Protein AF-A0A8H7VPE1-F1 (afdb_monomer)

Sequence (82 aa):
MTLHPGTYVLRVSHDRGKKMDYKYSPQKFLVIAAFANRTYQLADESGRLLKRRINQDTLRPYYERHKPMTIETVTSTVGDNE

pLDDT: mean 78.3, std 14.49, range [46.62, 95.0]

Organism: NCBI:txid1195481

Mean predicted aligned error: 11.59 Å

Solvent-accessible surface area (backbone atoms only — not comparable to full-atom values): 5400 Å² total; per-residue (Å²): 139,86,75,53,59,77,39,50,28,26,44,66,57,81,66,86,90,50,92,71,86,82,63,78,58,80,43,64,28,36,29,68,40,65,45,97,84,52,31,31,37,37,20,41,86,86,67,49,67,50,93,59,72,42,54,54,89,44,49,42,81,56,77,84,75,80,73,80,82,80,78,78,78,78,81,75,81,79,75,87,78,133

Radius of gyration: 20.94 Å; Cα contacts (8 Å, |Δi|>4): 110; chains: 1; bounding box: 43×58×53 Å

Secondary structure (DSSP, 8-state):
-PPPTT-EEEE----TTSSSSTT---EEEEEEEE-TTSEEEEE-TTSPBPSS-EEGGGEEE---------------------

Foldseek 3Di:
DFDDQQFKKFFQDDDPVDPDPPDRDTFIWGFHDADPVQWTWTAHPVRHTDPDTDHNVRIDGDDDDDDDPPPPPPPPPPDDDD

Structure (mmCIF, N/CA/C/O backbone):
data_AF-A0A8H7VPE1-F1
#
_entry.id   AF-A0A8H7VPE1-F1
#
loop_
_atom_site.group_PDB
_atom_site.id
_atom_site.type_symbol
_atom_site.label_atom_id
_atom_site.label_alt_id
_atom_site.label_comp_id
_atom_site.label_asym_id
_atom_site.label_entity_id
_atom_site.label_seq_id
_atom_site.pdbx_PDB_ins_code
_atom_site.Cartn_x
_atom_site.Cartn_y
_atom_site.Cartn_z
_atom_site.occupancy
_atom_site.B_iso_or_equiv
_atom_site.auth_seq_id
_atom_site.auth_comp_id
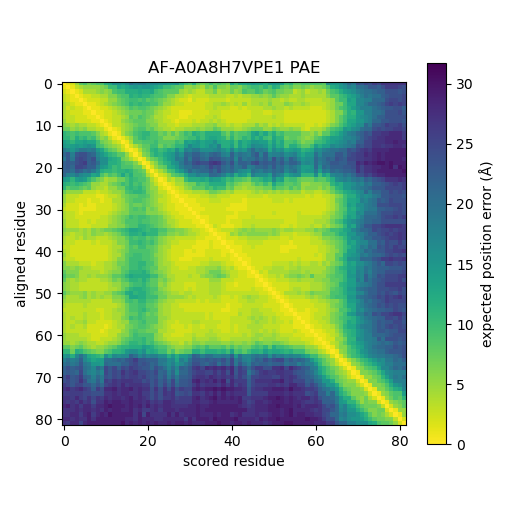_atom_site.auth_asym_id
_atom_site.auth_atom_id
_atom_site.pdbx_PDB_model_num
ATOM 1 N N . MET A 1 1 ? 12.680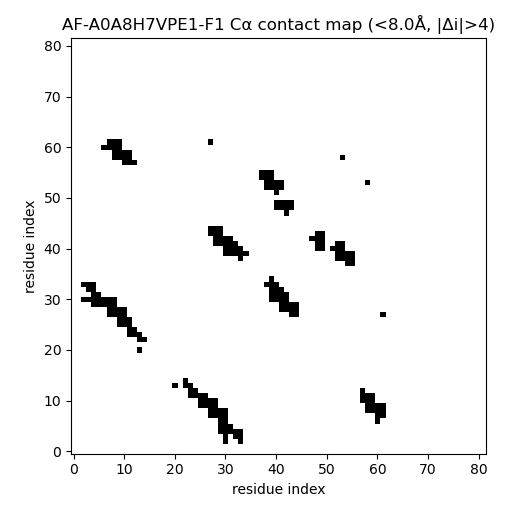 -5.513 0.293 1.00 66.12 1 MET A N 1
ATOM 2 C CA . MET A 1 1 ? 11.396 -6.035 0.806 1.00 66.12 1 MET A CA 1
ATOM 3 C C . MET A 1 1 ? 10.408 -6.091 -0.344 1.00 66.12 1 MET A C 1
ATOM 5 O O . MET A 1 1 ? 10.166 -5.053 -0.935 1.00 66.12 1 MET A O 1
ATOM 9 N N . THR 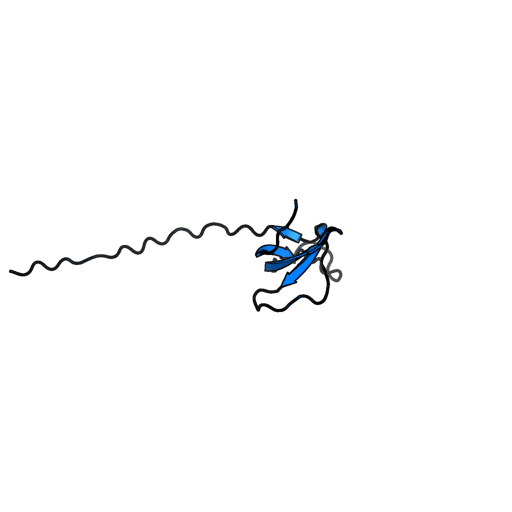A 1 2 ? 9.897 -7.261 -0.707 1.00 77.75 2 THR A N 1
ATOM 10 C CA . THR A 1 2 ? 8.940 -7.403 -1.820 1.00 77.75 2 THR A CA 1
ATOM 11 C C . THR A 1 2 ? 7.550 -7.597 -1.231 1.00 77.75 2 THR A C 1
ATOM 13 O O . THR A 1 2 ? 7.371 -8.466 -0.379 1.00 77.75 2 THR A O 1
ATOM 16 N N . LEU A 1 3 ? 6.588 -6.760 -1.624 1.00 84.12 3 LEU A N 1
ATOM 17 C CA . LEU A 1 3 ? 5.202 -6.875 -1.167 1.00 84.12 3 LEU A CA 1
ATOM 18 C C . LEU A 1 3 ? 4.446 -7.801 -2.121 1.00 84.12 3 LEU A C 1
ATOM 20 O O . LEU A 1 3 ? 4.509 -7.618 -3.335 1.00 84.12 3 LEU A O 1
ATOM 24 N N . HIS A 1 4 ? 3.738 -8.787 -1.581 1.00 87.81 4 HIS A N 1
ATOM 25 C CA . HIS A 1 4 ? 2.970 -9.732 -2.386 1.00 87.81 4 HIS A CA 1
ATOM 26 C C . HIS A 1 4 ? 1.501 -9.291 -2.460 1.00 87.81 4 HIS A C 1
ATOM 28 O O . HIS A 1 4 ? 1.003 -8.674 -1.509 1.00 87.81 4 HIS A O 1
ATOM 34 N N . PRO A 1 5 ? 0.785 -9.602 -3.555 1.00 90.31 5 PRO A N 1
ATOM 35 C CA . PRO A 1 5 ? -0.670 -9.485 -3.592 1.00 90.31 5 PRO A CA 1
ATOM 36 C C . PRO A 1 5 ? -1.314 -10.146 -2.364 1.00 90.31 5 PRO A C 1
ATOM 38 O O . PRO A 1 5 ? -0.858 -11.193 -1.914 1.00 90.31 5 PRO A O 1
ATOM 41 N N . GLY A 1 6 ? -2.335 -9.512 -1.791 1.00 89.69 6 GLY A N 1
ATOM 42 C CA . GLY A 1 6 ? -2.978 -9.942 -0.545 1.00 89.69 6 GLY A CA 1
ATOM 43 C C . GLY A 1 6 ? -2.351 -9.375 0.735 1.00 89.69 6 GLY A C 1
ATOM 44 O O . GLY A 1 6 ? -2.936 -9.498 1.806 1.00 89.69 6 GLY A O 1
ATOM 45 N N . THR A 1 7 ? -1.193 -8.713 0.655 1.00 90.69 7 THR A N 1
ATOM 46 C CA . THR A 1 7 ? -0.545 -8.116 1.835 1.00 90.69 7 THR A CA 1
ATOM 47 C C . THR A 1 7 ? -1.177 -6.771 2.190 1.00 90.69 7 THR A C 1
ATOM 49 O O . THR A 1 7 ? -1.407 -5.937 1.310 1.00 90.69 7 THR A O 1
ATOM 52 N N . TYR A 1 8 ? -1.391 -6.520 3.483 1.00 91.56 8 TYR A N 1
ATOM 53 C CA . TYR A 1 8 ? -1.786 -5.201 3.971 1.00 91.56 8 TYR A CA 1
ATOM 54 C C . TYR A 1 8 ? -0.581 -4.283 4.166 1.00 91.56 8 TYR A C 1
ATOM 56 O O . TYR A 1 8 ? 0.450 -4.661 4.729 1.00 91.56 8 TYR A O 1
ATOM 64 N N . VAL A 1 9 ? -0.727 -3.042 3.721 1.00 91.62 9 VAL A N 1
ATOM 65 C CA . VAL A 1 9 ? 0.313 -2.018 3.780 1.00 91.62 9 VAL A CA 1
ATOM 66 C C . VAL A 1 9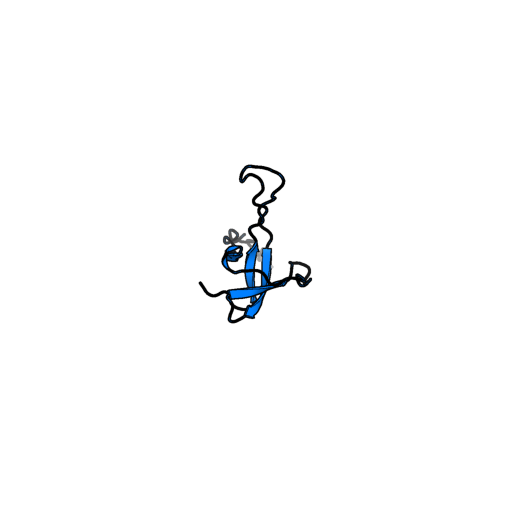 ? -0.253 -0.702 4.277 1.00 91.62 9 VAL A C 1
ATOM 68 O O . VAL A 1 9 ? -1.416 -0.384 4.056 1.00 91.62 9 VAL A O 1
ATOM 71 N N . LEU A 1 10 ? 0.590 0.082 4.931 1.00 89.94 10 LEU A N 1
ATOM 72 C CA . LEU A 1 10 ? 0.321 1.462 5.287 1.00 89.94 10 LEU A CA 1
ATOM 73 C C . LEU A 1 10 ? 0.931 2.385 4.241 1.00 89.94 10 LEU A C 1
ATOM 75 O O . LEU A 1 10 ? 2.102 2.244 3.874 1.00 89.94 10 LEU A O 1
ATOM 79 N N . ARG A 1 11 ? 0.149 3.360 3.785 1.00 86.44 11 ARG A N 1
ATOM 80 C CA . ARG A 1 11 ? 0.657 4.437 2.934 1.00 86.44 11 ARG A CA 1
ATOM 81 C C . ARG A 1 11 ? 1.107 5.611 3.792 1.00 86.44 11 ARG A C 1
ATOM 83 O O . ARG A 1 11 ? 0.321 6.166 4.552 1.00 86.44 11 ARG A O 1
ATOM 90 N N . VAL A 1 12 ? 2.352 6.036 3.602 1.00 78.56 12 VAL A N 1
ATOM 91 C CA . VAL A 1 12 ? 2.892 7.249 4.220 1.00 78.56 12 VAL A CA 1
ATOM 92 C C . VAL A 1 12 ? 2.588 8.426 3.292 1.00 78.56 12 VAL A C 1
ATOM 94 O O . VAL A 1 12 ? 3.099 8.492 2.174 1.00 78.56 12 VAL A O 1
ATOM 97 N N . SER A 1 13 ? 1.709 9.335 3.714 1.00 70.06 13 SER A N 1
ATOM 98 C CA . SER A 1 13 ? 1.396 10.560 2.968 1.00 70.06 13 SER A CA 1
ATOM 99 C C . SER A 1 13 ? 1.997 11.764 3.677 1.00 70.06 13 SER A C 1
ATOM 101 O O . SER A 1 13 ? 1.765 11.951 4.867 1.00 70.06 13 SER A O 1
ATOM 103 N N . HIS A 1 14 ? 2.758 12.582 2.951 1.00 64.31 14 HIS A N 1
ATOM 104 C CA . HIS A 1 14 ? 3.270 13.853 3.458 1.00 64.31 14 HIS A CA 1
ATOM 105 C C . HIS A 1 14 ? 2.383 14.962 2.891 1.00 64.31 14 HIS A C 1
ATOM 107 O O . HIS A 1 14 ? 2.360 15.179 1.676 1.00 64.31 14 HIS A O 1
ATOM 113 N N . ASP A 1 15 ? 1.620 15.633 3.751 1.00 64.00 15 ASP A N 1
ATOM 114 C CA . ASP A 1 15 ? 0.852 16.810 3.354 1.00 64.00 15 ASP A CA 1
ATOM 115 C C . ASP A 1 15 ? 1.822 17.978 3.127 1.00 64.00 15 ASP A C 1
ATOM 117 O O . ASP A 1 15 ? 2.441 18.487 4.060 1.00 64.00 15 ASP A O 1
ATOM 121 N N . ARG A 1 16 ? 1.994 18.384 1.864 1.00 59.72 16 ARG A N 1
ATOM 122 C CA . ARG A 1 16 ? 2.944 19.440 1.475 1.00 59.72 16 ARG A CA 1
ATOM 123 C C . ARG A 1 16 ? 2.560 20.821 2.020 1.00 59.72 16 ARG A C 1
ATOM 125 O O . ARG A 1 16 ? 3.405 21.710 2.009 1.00 59.72 16 ARG A O 1
ATOM 132 N N . GLY A 1 17 ? 1.318 21.010 2.476 1.00 64.50 17 GLY A N 1
ATOM 133 C CA . GLY A 1 17 ? 0.814 22.296 2.964 1.00 64.50 17 GLY A CA 1
ATOM 134 C C . GLY A 1 17 ? 1.220 22.649 4.397 1.00 64.50 17 GLY A C 1
ATOM 135 O O . GLY A 1 17 ? 1.058 23.798 4.802 1.00 64.50 17 GLY A O 1
ATOM 136 N N . LYS A 1 18 ? 1.747 21.701 5.182 1.00 57.78 18 LYS A N 1
ATOM 137 C CA . LYS A 1 18 ? 2.152 21.945 6.573 1.00 57.78 18 LYS A CA 1
ATOM 138 C C . LYS A 1 18 ? 3.537 21.363 6.829 1.00 57.78 18 LYS A C 1
ATOM 140 O O . LYS A 1 18 ? 3.744 20.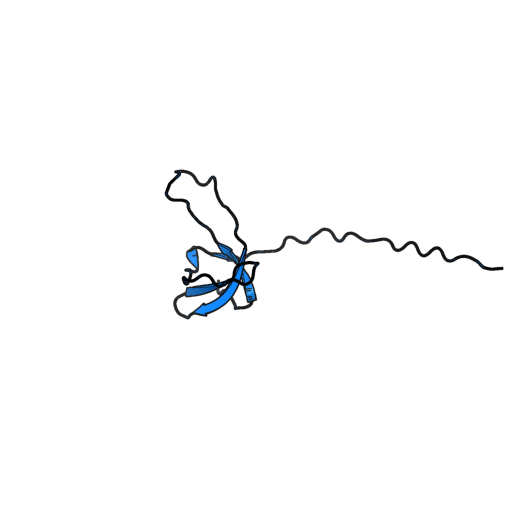159 6.732 1.00 57.78 18 LYS A O 1
ATOM 145 N N . LYS A 1 19 ? 4.499 22.233 7.150 1.00 56.84 19 LYS A N 1
ATOM 146 C CA . LYS A 1 19 ? 5.818 21.819 7.646 1.00 56.84 19 LYS A CA 1
ATOM 147 C C . LYS A 1 19 ? 5.642 21.124 9.004 1.00 56.84 19 LYS A C 1
ATOM 149 O O . LYS A 1 19 ? 4.951 21.656 9.867 1.00 56.84 19 LYS A O 1
ATOM 154 N N . MET A 1 20 ? 6.345 20.003 9.160 1.00 56.00 20 MET A N 1
ATOM 155 C CA . MET A 1 20 ? 6.402 19.049 10.279 1.00 56.00 20 MET A CA 1
ATOM 156 C C . MET A 1 20 ? 5.464 17.842 10.223 1.00 56.00 20 MET A C 1
ATOM 158 O O . MET A 1 20 ? 4.267 17.930 9.959 1.00 56.00 20 MET A O 1
ATOM 162 N N . ASP A 1 21 ? 6.082 16.715 10.570 1.00 55.69 21 ASP A N 1
ATOM 163 C CA . ASP A 1 21 ? 5.692 15.301 10.557 1.00 55.69 21 ASP A CA 1
ATOM 164 C C . ASP A 1 21 ? 4.443 14.927 11.386 1.00 55.69 21 ASP A C 1
ATOM 166 O O . ASP A 1 21 ? 4.231 13.769 11.738 1.00 55.69 21 ASP A O 1
ATOM 170 N N . TYR A 1 22 ? 3.579 15.892 11.708 1.00 51.78 22 TYR A N 1
ATOM 171 C CA . TYR A 1 22 ? 2.508 15.743 12.696 1.00 51.78 22 TYR A CA 1
ATOM 172 C C . TYR A 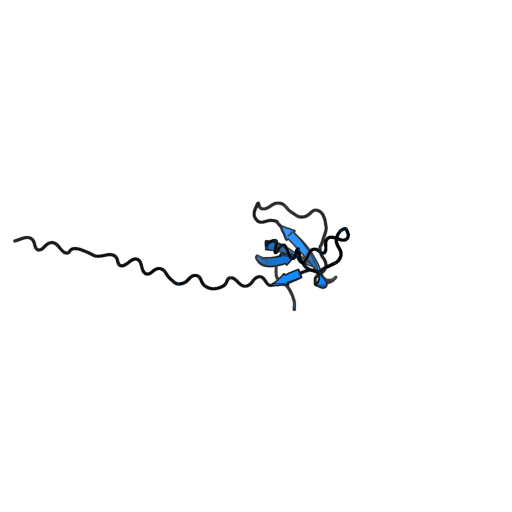1 22 ? 1.271 14.987 12.185 1.00 51.78 22 TYR A C 1
ATOM 174 O O . TYR A 1 22 ? 0.410 14.592 12.966 1.00 51.78 22 TYR A O 1
ATOM 182 N N . LYS A 1 23 ? 1.148 14.761 10.873 1.00 55.28 23 LYS A N 1
ATOM 183 C CA . LYS A 1 23 ? -0.002 14.049 10.290 1.00 55.28 23 LYS A CA 1
ATOM 184 C C . LYS A 1 23 ? 0.405 12.779 9.550 1.00 55.28 23 LYS A C 1
ATOM 186 O O . LYS A 1 23 ? -0.045 12.530 8.433 1.00 55.28 23 LYS A O 1
ATOM 191 N N . TYR A 1 24 ? 1.210 11.935 10.198 1.00 61.00 24 TYR A N 1
ATOM 192 C CA . TYR A 1 24 ? 1.229 10.516 9.846 1.00 61.00 24 TYR A CA 1
ATOM 193 C C . TYR A 1 24 ? -0.186 9.954 10.046 1.00 61.00 24 TYR A C 1
ATOM 195 O O . TYR A 1 24 ? -0.599 9.653 11.161 1.00 61.00 24 TYR A O 1
ATOM 203 N N . SER A 1 25 ? -0.963 9.889 8.965 1.00 66.94 25 SER A N 1
ATOM 204 C CA . SER A 1 25 ? -2.277 9.253 8.943 1.00 66.94 25 SER A CA 1
ATOM 205 C C . SER A 1 25 ? -2.094 7.864 8.339 1.00 66.94 25 SER A C 1
ATOM 207 O O . SER A 1 25 ? -2.020 7.747 7.112 1.00 66.94 25 SER A O 1
ATOM 209 N N . PRO A 1 26 ? -1.926 6.819 9.171 1.00 73.06 26 PRO A N 1
ATOM 210 C CA . PRO A 1 26 ? -1.760 5.466 8.673 1.00 73.06 26 PRO A CA 1
ATOM 211 C C . PRO A 1 26 ? -3.061 5.030 8.005 1.00 73.06 26 PRO A C 1
ATOM 213 O O . PRO A 1 26 ? -4.041 4.715 8.671 1.00 73.06 26 PRO A O 1
ATOM 216 N N . GLN A 1 27 ? -3.065 5.024 6.678 1.00 85.38 27 GLN A N 1
ATOM 217 C CA . GLN A 1 27 ? -4.146 4.447 5.891 1.00 85.38 27 GLN A CA 1
ATOM 218 C C . GLN A 1 27 ? -3.741 3.042 5.467 1.00 85.38 27 GLN A C 1
ATOM 220 O O . GLN A 1 27 ? -2.696 2.866 4.828 1.00 85.38 27 GLN A O 1
ATOM 225 N N . LYS A 1 28 ? -4.557 2.060 5.854 1.00 89.94 28 LYS A N 1
ATOM 226 C CA . LYS A 1 28 ? -4.373 0.654 5.512 1.00 89.94 28 LYS A CA 1
ATOM 227 C C . LYS A 1 28 ? -4.912 0.403 4.109 1.00 89.94 28 LYS A C 1
ATOM 229 O O . LYS A 1 28 ? -6.033 0.761 3.782 1.00 89.94 28 LYS A O 1
ATOM 234 N N . PHE A 1 29 ? -4.091 -0.230 3.288 1.00 92.50 29 PHE A N 1
ATOM 235 C CA . PHE A 1 29 ? -4.425 -0.627 1.931 1.00 92.50 29 PHE A CA 1
ATOM 236 C C . PHE A 1 29 ? -4.090 -2.097 1.724 1.00 92.50 29 PHE A C 1
ATOM 238 O O . PHE A 1 29 ? -3.145 -2.623 2.312 1.00 92.50 29 PHE A O 1
ATOM 245 N N . LEU A 1 30 ? -4.841 -2.746 0.845 1.00 93.69 30 LEU A N 1
ATOM 246 C CA . LEU A 1 30 ? -4.558 -4.083 0.355 1.00 93.69 30 LEU A CA 1
ATOM 247 C C . LEU A 1 30 ? -3.754 -3.992 -0.943 1.00 93.69 30 LEU A C 1
ATOM 249 O O . LEU A 1 30 ? -4.139 -3.281 -1.873 1.00 93.69 30 LEU A O 1
ATOM 253 N N . VAL A 1 31 ? -2.648 -4.725 -1.033 1.00 94.25 31 VAL A N 1
ATOM 254 C CA . VAL A 1 31 ? -1.908 -4.873 -2.291 1.00 94.25 31 VAL A CA 1
ATOM 255 C C . VAL A 1 31 ? -2.676 -5.824 -3.202 1.00 94.25 31 VAL A C 1
ATOM 257 O O . VAL A 1 31 ? -2.847 -6.993 -2.881 1.00 94.25 31 VAL A O 1
ATOM 260 N N . ILE A 1 32 ? -3.116 -5.332 -4.356 1.00 94.62 32 ILE A N 1
ATOM 261 C CA . ILE A 1 32 ? -3.834 -6.128 -5.361 1.00 94.62 32 ILE A CA 1
ATOM 262 C C . ILE A 1 32 ? -2.867 -6.700 -6.392 1.00 94.62 32 ILE A C 1
ATOM 264 O O . ILE A 1 32 ? -2.983 -7.854 -6.785 1.00 94.62 32 ILE A O 1
ATOM 268 N N . ALA A 1 33 ? -1.892 -5.899 -6.821 1.00 92.06 33 ALA A N 1
ATOM 269 C CA . ALA A 1 33 ? -0.894 -6.319 -7.795 1.00 92.06 33 ALA A CA 1
ATOM 270 C C . ALA A 1 33 ? 0.462 -5.679 -7.501 1.00 92.06 33 ALA A C 1
ATOM 272 O O . ALA A 1 33 ? 0.541 -4.511 -7.108 1.00 92.06 33 ALA A O 1
ATOM 273 N N . ALA A 1 34 ? 1.519 -6.450 -7.738 1.00 92.56 34 ALA A N 1
ATOM 274 C CA . ALA A 1 34 ? 2.904 -6.011 -7.686 1.00 92.56 34 ALA A CA 1
ATOM 275 C C . ALA A 1 34 ? 3.481 -6.014 -9.104 1.00 92.56 34 ALA A C 1
ATOM 277 O O . ALA A 1 34 ? 3.314 -6.984 -9.841 1.00 92.56 34 ALA A O 1
ATOM 278 N N . PHE A 1 35 ? 4.155 -4.934 -9.490 1.00 91.44 35 PHE A N 1
ATOM 279 C CA . PHE A 1 35 ? 4.773 -4.803 -10.807 1.00 91.44 35 PHE A CA 1
ATOM 280 C C . PHE A 1 35 ? 6.302 -4.800 -10.700 1.00 91.44 35 PHE A C 1
ATOM 282 O O . PHE A 1 35 ? 6.872 -4.375 -9.693 1.00 91.44 35 PHE A O 1
ATOM 289 N N . ALA A 1 36 ? 6.980 -5.216 -11.775 1.00 88.94 36 ALA A N 1
ATOM 290 C CA . ALA A 1 36 ? 8.443 -5.329 -11.824 1.00 88.94 36 ALA A CA 1
ATOM 291 C C . ALA A 1 36 ? 9.184 -4.003 -11.546 1.00 88.94 36 ALA A C 1
ATOM 293 O O . ALA A 1 36 ? 10.318 -4.002 -11.076 1.00 88.94 36 ALA A O 1
ATOM 294 N N . ASN A 1 37 ? 8.532 -2.860 -11.770 1.00 91.31 37 ASN A N 1
ATOM 295 C CA . ASN A 1 37 ? 9.089 -1.524 -11.547 1.00 91.31 37 ASN A CA 1
ATOM 296 C C . ASN A 1 37 ? 8.949 -1.016 -10.095 1.00 91.31 37 ASN A C 1
ATOM 298 O O . ASN A 1 37 ? 8.972 0.193 -9.874 1.00 91.31 37 ASN A O 1
ATOM 302 N N . ARG A 1 38 ? 8.770 -1.909 -9.109 1.00 90.38 38 ARG A N 1
ATOM 303 C CA . ARG A 1 38 ? 8.577 -1.564 -7.682 1.00 90.38 38 ARG A CA 1
ATOM 304 C C . ARG A 1 38 ? 7.376 -0.642 -7.432 1.00 90.38 38 ARG A C 1
ATOM 306 O O . ARG A 1 38 ? 7.351 0.122 -6.462 1.00 90.38 38 ARG A O 1
ATOM 313 N N . THR A 1 39 ? 6.376 -0.720 -8.306 1.00 93.19 39 THR A N 1
ATOM 314 C CA . THR A 1 39 ? 5.085 -0.061 -8.106 1.00 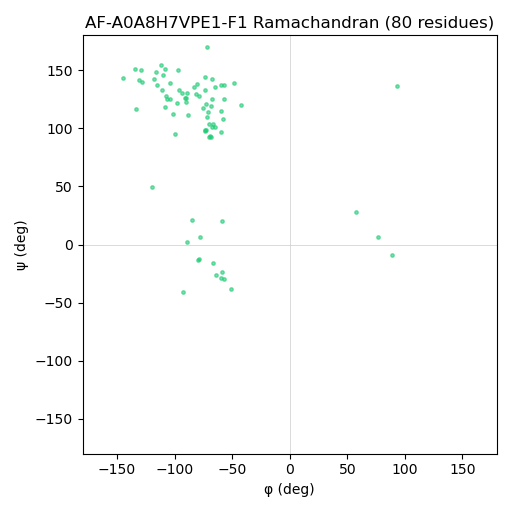93.19 39 THR A CA 1
ATOM 315 C C . THR A 1 39 ? 4.007 -1.086 -7.798 1.00 93.19 39 THR A C 1
ATOM 317 O O . THR A 1 39 ? 4.086 -2.239 -8.223 1.00 93.19 39 THR A O 1
ATOM 320 N N . TYR A 1 40 ? 3.000 -0.655 -7.047 1.00 93.69 40 TYR A N 1
ATOM 321 C CA . TYR A 1 40 ? 1.937 -1.517 -6.555 1.00 93.69 40 TYR A CA 1
ATOM 322 C C . TYR A 1 40 ? 0.571 -0.904 -6.844 1.00 93.69 40 TYR A C 1
ATOM 324 O O . TYR A 1 40 ? 0.382 0.314 -6.747 1.00 93.69 40 TYR A O 1
ATOM 332 N N . GLN A 1 41 ? -0.378 -1.766 -7.198 1.00 95.00 41 GLN A N 1
ATOM 333 C CA . GLN A 1 41 ? -1.793 -1.431 -7.274 1.00 95.00 41 GLN A CA 1
ATOM 334 C C . GLN A 1 41 ? -2.422 -1.707 -5.912 1.00 95.00 41 GLN A C 1
ATOM 336 O O . GLN A 1 41 ? -2.303 -2.817 -5.395 1.00 95.00 41 GLN A O 1
ATOM 341 N N . LEU A 1 42 ? -3.084 -0.703 -5.344 1.00 94.25 42 LEU A N 1
ATOM 342 C CA . LEU A 1 42 ? -3.651 -0.777 -4.001 1.00 94.25 42 LEU A CA 1
ATOM 343 C C . LEU A 1 42 ? -5.174 -0.673 -4.041 1.00 94.25 42 LEU A C 1
ATOM 345 O O . LEU A 1 42 ? -5.721 0.035 -4.891 1.00 94.25 42 LEU A O 1
ATOM 349 N N . ALA A 1 43 ? -5.833 -1.336 -3.097 1.00 94.12 43 ALA A N 1
ATOM 350 C CA . ALA A 1 43 ? -7.244 -1.157 -2.791 1.00 94.12 43 ALA A CA 1
ATOM 351 C C . ALA A 1 43 ? -7.421 -0.662 -1.353 1.00 94.12 43 ALA A C 1
ATOM 353 O O . ALA A 1 43 ? -6.678 -1.059 -0.458 1.00 94.12 43 ALA A O 1
ATOM 354 N N . ASP A 1 44 ? -8.385 0.227 -1.158 1.00 91.12 44 ASP A N 1
ATOM 355 C CA . ASP A 1 44 ? -8.811 0.714 0.154 1.00 91.12 44 ASP A CA 1
ATOM 356 C C . ASP A 1 44 ? -9.591 -0.369 0.923 1.00 91.12 44 ASP A C 1
ATOM 358 O O . ASP A 1 44 ? -9.996 -1.377 0.339 1.00 91.12 44 ASP A O 1
ATOM 362 N N . GLU A 1 45 ? -9.866 -0.157 2.211 1.00 87.25 45 GLU A N 1
ATOM 363 C CA . GLU A 1 45 ? -10.640 -1.098 3.043 1.00 87.25 45 GLU A CA 1
ATOM 364 C C . GLU A 1 45 ? -12.055 -1.343 2.493 1.00 87.25 45 GLU A C 1
ATOM 366 O O . GLU A 1 45 ? -12.603 -2.432 2.621 1.00 87.25 45 GLU A O 1
ATOM 371 N N . SER A 1 46 ? -12.621 -0.354 1.794 1.00 88.62 46 SER A N 1
ATOM 372 C CA . SER A 1 46 ? -13.906 -0.472 1.089 1.00 88.62 46 SER A CA 1
ATOM 373 C C . SER A 1 46 ? -13.822 -1.218 -0.255 1.00 88.62 46 SER A C 1
ATOM 375 O O . SER A 1 46 ? -14.780 -1.198 -1.025 1.00 88.62 46 SER A O 1
ATOM 377 N N . GLY A 1 47 ? -12.669 -1.794 -0.611 1.00 86.50 47 GLY A N 1
ATOM 378 C CA . GLY A 1 47 ? -12.453 -2.509 -1.876 1.00 86.50 47 GLY A CA 1
ATOM 379 C C . GLY A 1 47 ? -12.271 -1.609 -3.104 1.00 86.50 47 GLY A C 1
ATOM 380 O O . GLY A 1 47 ? -12.193 -2.094 -4.232 1.00 86.50 47 GLY A O 1
ATOM 381 N N . ARG A 1 48 ? -12.183 -0.287 -2.920 1.00 92.12 48 ARG A N 1
ATOM 382 C CA . ARG A 1 48 ? -11.976 0.666 -4.020 1.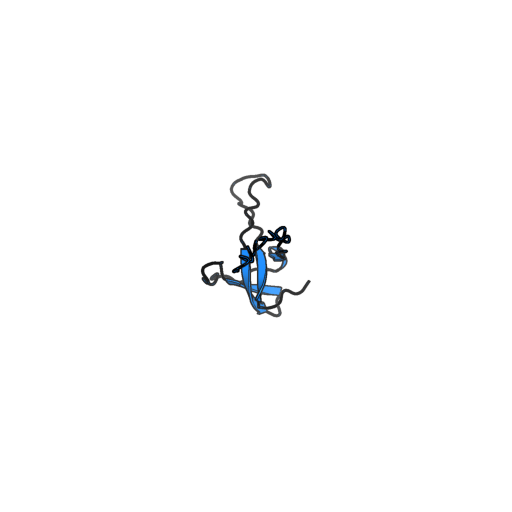00 92.12 48 ARG A CA 1
ATOM 383 C C . ARG A 1 48 ? -10.515 0.683 -4.445 1.00 92.12 48 ARG A C 1
ATOM 385 O O . ARG A 1 48 ? -9.632 0.914 -3.625 1.00 92.12 48 ARG A O 1
ATOM 392 N N . LEU A 1 49 ? -10.262 0.511 -5.738 1.00 92.31 49 LEU A N 1
ATOM 393 C CA . LEU A 1 49 ? -8.917 0.596 -6.300 1.00 92.31 49 LEU A CA 1
ATOM 394 C C . LEU A 1 49 ? -8.431 2.048 -6.356 1.00 92.31 49 LEU A C 1
ATOM 396 O O . LEU A 1 49 ? -9.117 2.936 -6.865 1.00 92.31 49 LEU A O 1
ATOM 400 N N . LEU A 1 50 ? -7.199 2.284 -5.910 1.00 89.31 50 LEU A N 1
ATOM 401 C CA . LEU A 1 50 ? -6.529 3.557 -6.142 1.00 89.31 50 LEU A CA 1
ATOM 402 C C . LEU A 1 50 ? -6.231 3.714 -7.634 1.00 89.31 50 LEU A C 1
ATOM 404 O O . LEU A 1 50 ? -5.525 2.903 -8.222 1.00 89.31 50 LEU A O 1
ATOM 408 N N . LYS A 1 51 ? -6.683 4.807 -8.250 1.00 89.31 51 LYS A N 1
ATOM 409 C CA . LYS A 1 51 ? -6.449 5.059 -9.685 1.00 89.31 51 LYS A CA 1
ATOM 410 C C . LYS A 1 51 ? -4.960 5.063 -10.069 1.00 89.31 51 LYS A C 1
ATOM 412 O O . LYS A 1 51 ? -4.612 4.751 -11.203 1.00 89.31 51 LYS A O 1
ATOM 417 N N . ARG A 1 52 ? -4.076 5.443 -9.139 1.00 89.00 52 ARG A N 1
ATOM 418 C CA . ARG A 1 52 ? -2.632 5.551 -9.372 1.00 89.00 52 ARG A CA 1
ATOM 419 C C . ARG A 1 52 ? -1.884 4.383 -8.740 1.00 89.00 52 ARG A C 1
ATOM 421 O O . ARG A 1 52 ? -2.127 4.048 -7.583 1.00 89.00 52 ARG A O 1
ATOM 428 N N . ARG A 1 53 ? -0.887 3.872 -9.461 1.00 91.94 53 ARG A N 1
ATOM 429 C CA . ARG A 1 53 ? 0.131 2.975 -8.904 1.00 91.94 53 ARG A CA 1
ATOM 430 C C . ARG A 1 53 ? 1.010 3.730 -7.910 1.00 91.94 53 ARG A C 1
ATOM 432 O O . ARG A 1 53 ? 1.313 4.911 -8.104 1.00 91.94 53 ARG A O 1
ATOM 439 N N . ILE A 1 54 ? 1.399 3.059 -6.836 1.00 90.88 54 ILE A N 1
ATOM 440 C CA . ILE A 1 54 ? 2.157 3.661 -5.740 1.00 90.88 54 ILE A CA 1
ATOM 441 C C . ILE A 1 54 ? 3.542 3.027 -5.657 1.00 90.88 54 ILE A C 1
ATOM 443 O O . ILE A 1 54 ? 3.682 1.812 -5.786 1.00 90.88 54 ILE A O 1
ATOM 447 N N . ASN A 1 55 ? 4.563 3.859 -5.449 1.00 91.62 55 ASN A N 1
ATOM 448 C CA . ASN A 1 55 ? 5.944 3.412 -5.309 1.00 91.62 55 ASN A CA 1
ATOM 449 C C . ASN A 1 55 ? 6.160 2.734 -3.960 1.00 91.62 55 ASN A C 1
ATOM 451 O O . ASN A 1 55 ? 5.646 3.191 -2.933 1.00 91.62 55 ASN A O 1
ATOM 455 N N . GLN A 1 56 ? 7.009 1.711 -3.966 1.00 90.06 56 GLN A N 1
ATOM 456 C CA . GLN A 1 56 ? 7.404 0.977 -2.772 1.00 90.06 56 GLN A CA 1
ATOM 457 C C . GLN A 1 56 ? 7.882 1.867 -1.620 1.00 90.06 56 GLN A C 1
ATOM 459 O O . GLN A 1 56 ? 7.559 1.598 -0.468 1.00 90.06 56 GLN A O 1
ATOM 464 N N . ASP A 1 57 ? 8.622 2.935 -1.922 1.00 87.44 57 ASP A N 1
ATOM 465 C CA . ASP A 1 57 ? 9.280 3.772 -0.908 1.00 87.44 57 ASP A CA 1
ATOM 466 C C . ASP A 1 57 ? 8.283 4.486 0.013 1.00 87.44 57 ASP A C 1
ATOM 468 O O . ASP A 1 57 ? 8.584 4.774 1.172 1.00 87.44 57 ASP A O 1
ATOM 472 N N . THR A 1 58 ? 7.071 4.719 -0.495 1.00 85.56 58 THR A N 1
ATOM 473 C CA . THR A 1 58 ? 5.967 5.363 0.233 1.00 85.56 58 THR A CA 1
ATOM 474 C C . THR A 1 58 ? 5.090 4.377 1.005 1.00 85.56 58 THR A C 1
ATOM 476 O O . THR A 1 58 ? 4.099 4.779 1.618 1.00 85.56 58 THR A O 1
ATOM 479 N N . LEU A 1 59 ? 5.435 3.087 0.969 1.00 88.75 59 LEU A N 1
ATOM 480 C CA . LEU A 1 59 ? 4.695 2.012 1.613 1.00 88.75 59 LEU A CA 1
ATOM 481 C C . LEU A 1 59 ? 5.476 1.444 2.797 1.00 88.75 59 LEU A C 1
ATOM 483 O O . LEU A 1 59 ? 6.709 1.360 2.807 1.00 88.75 59 LEU A O 1
ATOM 487 N N . ARG A 1 60 ? 4.726 1.041 3.818 1.00 88.38 60 ARG A N 1
ATOM 488 C CA . ARG A 1 60 ? 5.227 0.311 4.979 1.00 88.38 60 ARG A CA 1
ATOM 489 C C . ARG A 1 60 ? 4.374 -0.940 5.183 1.00 88.38 60 ARG A C 1
ATOM 491 O O . ARG A 1 60 ? 3.165 -0.864 4.994 1.00 88.38 60 ARG A O 1
ATOM 498 N N . PRO A 1 61 ? 4.960 -2.089 5.537 1.00 88.00 61 PRO A N 1
ATOM 499 C CA . PRO A 1 61 ? 4.171 -3.260 5.906 1.00 88.00 61 PRO A CA 1
ATOM 500 C C . PRO A 1 61 ? 3.276 -2.945 7.106 1.00 88.00 61 PRO A C 1
ATOM 502 O O . PRO A 1 61 ? 3.712 -2.294 8.058 1.00 88.00 61 PRO A O 1
ATOM 505 N N . TYR A 1 62 ? 2.027 -3.400 7.051 1.00 87.06 62 TYR A N 1
ATOM 506 C CA . TYR A 1 62 ? 1.141 -3.363 8.203 1.00 87.06 62 TYR A CA 1
ATOM 507 C C . TYR A 1 62 ? 1.291 -4.666 8.986 1.00 87.06 62 TYR A C 1
ATOM 509 O O . TYR A 1 62 ? 1.067 -5.744 8.440 1.00 87.06 62 TYR A O 1
ATOM 517 N N . TYR A 1 63 ? 1.647 -4.556 10.262 1.00 83.88 63 TYR A N 1
ATOM 518 C CA . TYR A 1 63 ? 1.655 -5.681 11.188 1.00 83.88 63 TYR A CA 1
ATOM 519 C C . TYR A 1 63 ? 0.503 -5.499 12.166 1.00 83.88 63 TYR A C 1
ATOM 521 O O . TYR A 1 63 ? 0.458 -4.510 12.903 1.00 83.88 63 TYR A O 1
ATOM 529 N N . GLU A 1 64 ? -0.437 -6.438 12.158 1.00 79.50 64 GLU A N 1
ATOM 530 C CA . GLU A 1 64 ? -1.493 -6.471 13.159 1.00 79.50 64 GLU A CA 1
ATOM 531 C C . GLU A 1 64 ? -0.864 -6.832 14.506 1.00 79.50 64 GLU A C 1
ATOM 533 O O . GLU A 1 64 ? -0.231 -7.877 14.661 1.00 79.50 64 GLU A O 1
ATOM 538 N N . ARG A 1 65 ? -0.977 -5.934 15.487 1.00 78.38 65 ARG A N 1
ATOM 539 C CA . ARG A 1 65 ? -0.592 -6.263 16.860 1.00 78.38 65 ARG A CA 1
ATOM 540 C C . ARG A 1 65 ? -1.661 -7.205 17.400 1.00 78.38 65 ARG A C 1
ATOM 542 O O . ARG A 1 65 ? -2.828 -6.823 17.417 1.00 78.38 65 ARG A O 1
ATOM 549 N N . HIS A 1 66 ? -1.265 -8.413 17.801 1.00 62.53 66 HIS A N 1
ATOM 550 C CA . HIS A 1 66 ? -2.155 -9.409 18.397 1.00 62.53 66 HIS A CA 1
ATOM 551 C C . HIS A 1 66 ? -3.102 -8.750 19.412 1.00 62.53 66 HIS A C 1
ATOM 553 O O . HIS A 1 66 ? -2.649 -8.144 20.386 1.00 62.53 66 HIS A O 1
ATOM 559 N N . LYS A 1 67 ? -4.416 -8.862 19.177 1.00 64.12 67 LYS A N 1
ATOM 560 C CA . LYS A 1 67 ? -5.412 -8.603 20.221 1.00 64.12 67 LYS A CA 1
ATOM 561 C C . LYS A 1 67 ? -5.105 -9.538 21.399 1.00 64.12 67 LYS A C 1
ATOM 563 O O . LYS A 1 67 ? -4.828 -10.714 21.149 1.00 64.12 67 LYS A O 1
ATOM 568 N N . PRO A 1 68 ? -5.167 -9.072 22.658 1.00 61.50 68 PRO A N 1
ATOM 569 C CA . PRO A 1 68 ? -5.210 -10.001 23.778 1.00 61.50 68 PRO A CA 1
ATOM 570 C C . PRO A 1 68 ? -6.425 -10.911 23.567 1.00 61.50 68 PRO A C 1
ATOM 572 O O . PRO A 1 68 ? -7.529 -10.419 23.333 1.00 61.50 68 PRO A O 1
ATOM 575 N N . MET A 1 69 ? -6.209 -12.227 23.559 1.00 54.03 69 MET A N 1
ATOM 576 C CA . MET A 1 69 ? -7.293 -13.204 23.490 1.00 54.03 69 MET A CA 1
ATOM 577 C C . MET A 1 69 ? -8.216 -12.966 24.687 1.00 54.03 69 MET A C 1
ATOM 579 O O . MET A 1 69 ? -7.835 -13.229 25.825 1.00 54.03 69 MET A O 1
ATOM 583 N N . THR A 1 70 ? -9.413 -12.43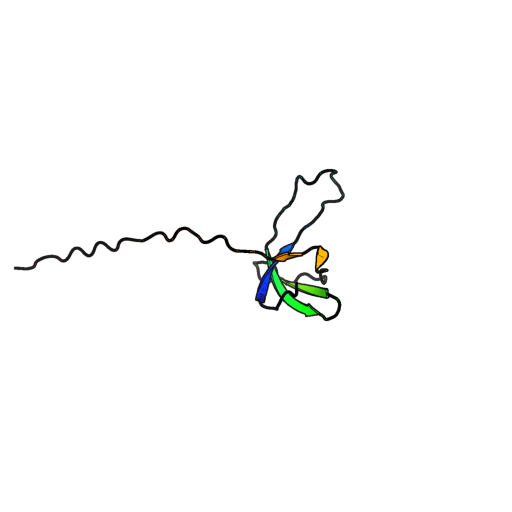4 24.450 1.00 62.25 70 THR A N 1
ATOM 584 C CA . THR A 1 70 ? -10.472 -12.442 25.457 1.00 62.25 70 THR A CA 1
ATOM 585 C C . THR A 1 70 ? -10.930 -13.888 25.584 1.00 62.25 70 THR A C 1
ATOM 587 O O . THR A 1 70 ? -11.579 -14.420 24.689 1.00 62.25 70 THR A O 1
ATOM 590 N N . ILE A 1 71 ? -10.504 -14.552 26.656 1.00 67.56 71 ILE A N 1
ATOM 591 C CA . ILE A 1 71 ? -10.971 -15.889 27.011 1.00 67.56 71 ILE A CA 1
ATOM 592 C C . ILE A 1 71 ? -12.398 -15.703 27.529 1.00 67.56 71 ILE A C 1
ATOM 594 O O . ILE A 1 71 ? -12.598 -15.274 28.663 1.00 67.56 71 ILE A O 1
ATOM 598 N N . GLU A 1 72 ? -13.395 -15.952 26.685 1.00 65.75 72 GLU A N 1
ATOM 599 C CA . GLU A 1 72 ? -14.775 -16.076 27.147 1.00 65.75 72 GLU A CA 1
ATOM 600 C C . GLU A 1 72 ? -14.894 -17.422 27.867 1.00 65.75 72 GLU A C 1
ATOM 602 O O . GLU A 1 72 ? -14.979 -18.483 27.250 1.00 65.75 72 GLU A O 1
ATOM 607 N N . THR A 1 73 ? -14.809 -17.389 29.197 1.00 61.50 73 THR A N 1
ATOM 608 C CA . THR A 1 73 ? -15.050 -18.559 30.039 1.00 61.50 73 THR A CA 1
ATOM 609 C C . THR A 1 73 ? -16.514 -18.956 29.888 1.00 61.50 73 THR A C 1
ATOM 611 O O . THR A 1 73 ? -17.398 -18.333 30.471 1.00 61.50 73 THR A O 1
ATOM 614 N N . VAL A 1 74 ? -16.783 -19.986 29.087 1.00 65.25 74 VAL A N 1
ATOM 615 C CA . VAL A 1 74 ? -18.103 -20.613 29.014 1.00 65.25 74 VAL A CA 1
ATOM 616 C C . VAL A 1 74 ? -18.326 -21.350 30.334 1.00 65.25 74 VAL A C 1
ATOM 618 O O . VAL A 1 74 ? -17.898 -22.490 30.501 1.00 65.25 74 VAL A O 1
ATOM 621 N N . THR A 1 75 ? -18.955 -20.696 31.310 1.00 61.03 75 THR A N 1
ATOM 622 C CA . THR A 1 75 ? -19.397 -21.348 32.546 1.00 61.03 75 THR A CA 1
ATOM 623 C C . THR A 1 75 ? -20.531 -22.305 32.191 1.00 61.03 75 THR A C 1
ATOM 625 O O . THR A 1 75 ? -21.693 -21.920 32.098 1.00 61.03 75 THR A O 1
ATOM 628 N N . SER A 1 76 ? -20.189 -23.566 31.933 1.00 58.16 76 SER A N 1
ATOM 629 C CA . SER A 1 76 ? -21.174 -24.639 31.827 1.00 58.16 76 SER A CA 1
ATOM 630 C C . SER A 1 76 ? -21.651 -24.949 33.244 1.00 58.16 76 SER A C 1
ATOM 632 O O . SER A 1 76 ? -20.972 -25.646 33.992 1.00 58.16 76 SER A O 1
ATOM 634 N N . THR A 1 77 ? -22.790 -24.393 33.653 1.00 65.81 77 THR A N 1
ATOM 635 C CA . THR A 1 77 ? -23.511 -24.891 34.827 1.00 65.81 77 THR A CA 1
ATOM 636 C C . THR A 1 77 ? -24.077 -26.258 34.461 1.00 65.81 77 THR A C 1
ATOM 638 O O . THR A 1 77 ? -25.139 -26.354 33.846 1.00 65.81 77 THR A O 1
ATOM 641 N N . VAL A 1 78 ? -23.326 -27.314 34.772 1.00 66.69 78 VAL A N 1
ATOM 642 C CA . VAL A 1 78 ? -23.837 -28.685 34.784 1.00 66.69 78 VAL A CA 1
ATOM 643 C C . VAL A 1 78 ? -24.825 -28.740 35.944 1.00 66.69 78 VAL A C 1
ATOM 645 O O . VAL A 1 78 ? -24.425 -28.717 37.102 1.00 66.69 78 VAL A O 1
ATOM 648 N N . GLY A 1 79 ? -26.114 -28.662 35.620 1.00 57.25 79 GLY A N 1
ATOM 649 C CA . GLY A 1 79 ? -27.181 -28.901 36.579 1.00 57.25 79 GLY A CA 1
ATOM 650 C C . GLY A 1 79 ? -27.218 -30.387 36.898 1.00 57.25 79 GLY A C 1
ATOM 651 O O . GLY A 1 79 ? -27.508 -31.193 36.013 1.00 57.25 79 GLY A O 1
ATOM 652 N N . ASP A 1 80 ? -26.903 -30.722 38.144 1.00 55.94 80 ASP A N 1
ATOM 653 C CA . ASP A 1 80 ? -27.228 -32.010 38.740 1.00 55.94 80 ASP A CA 1
ATOM 654 C C . ASP A 1 80 ? -28.755 -32.170 38.706 1.00 55.94 80 ASP A C 1
ATOM 656 O O . ASP A 1 80 ? -29.477 -31.382 39.319 1.00 55.94 80 ASP A O 1
ATOM 660 N N . ASN A 1 81 ? -29.248 -33.149 37.946 1.00 58.97 81 ASN A N 1
ATOM 661 C CA . ASN A 1 81 ? -30.624 -33.620 38.054 1.00 58.97 81 ASN A CA 1
ATOM 662 C C . ASN A 1 81 ? -30.607 -34.988 38.739 1.00 58.97 81 ASN A C 1
ATOM 664 O O . ASN A 1 81 ? -29.887 -35.893 38.315 1.00 58.97 81 ASN A O 1
ATOM 668 N N . GLU A 1 82 ? -31.400 -35.013 39.805 1.00 46.62 82 GLU A N 1
ATOM 669 C CA . GLU A 1 82 ? -31.777 -36.074 40.747 1.00 46.62 82 GLU A CA 1
ATOM 670 C C . GLU A 1 82 ? -32.023 -37.464 40.138 1.00 46.62 82 GLU A C 1
ATOM 672 O O . GLU A 1 82 ? -32.638 -37.551 39.047 1.00 46.62 82 GLU A O 1
#

Nearest PDB structures (foldseek):
  6gq1-assembly1_M  TM=6.534E-01  e=3.349E-01  Saccharomyces cerevisiae S288C
  6uz7-assembly1_AM  TM=7.033E-01  e=7.905E-01  Kluyveromyces lactis
  2dk3-assembly1_A  TM=5.452E-01  e=1.929E-01  Homo sapiens
  2ed1-assembly1_A  TM=6.229E-01  e=9.502E-01  Homo sapiens
  2rqw-assembly1_A  TM=6.331E-01  e=1.552E+00  Saccharomyces cerevisiae